Protein AF-A0A2R6ILS9-F1 (afdb_monomer_lite)

pLDDT: mean 78.73, std 13.56, range [52.25, 95.88]

Structure (mmCIF, N/CA/C/O backbone):
data_AF-A0A2R6ILS9-F1
#
_entry.id   AF-A0A2R6ILS9-F1
#
loop_
_atom_site.group_PDB
_atom_site.id
_atom_site.type_symbol
_atom_site.label_atom_id
_atom_site.label_alt_id
_atom_site.label_comp_id
_atom_site.label_asym_id
_atom_site.label_entity_id
_atom_site.label_seq_id
_atom_site.pdbx_PDB_ins_code
_atom_site.Cartn_x
_atom_site.Cartn_y
_atom_site.Cartn_z
_atom_site.occupancy
_atom_site.B_iso_or_equiv
_atom_site.auth_seq_id
_atom_site.auth_comp_id
_atom_site.auth_asym_id
_atom_site.auth_atom_id
_atom_site.pdbx_PDB_model_num
ATOM 1 N N . MET A 1 1 ? 22.280 26.432 -32.053 1.00 61.31 1 MET A N 1
ATOM 2 C CA . MET A 1 1 ? 21.034 25.741 -31.662 1.00 61.31 1 MET A CA 1
ATOM 3 C C . MET A 1 1 ? 21.457 24.415 -31.059 1.00 61.31 1 MET A C 1
ATOM 5 O O . MET A 1 1 ? 22.081 23.634 -31.764 1.00 61.31 1 MET A O 1
ATOM 9 N N . VAL A 1 2 ? 21.284 24.229 -29.749 1.00 70.19 2 VAL A N 1
ATOM 10 C CA . VAL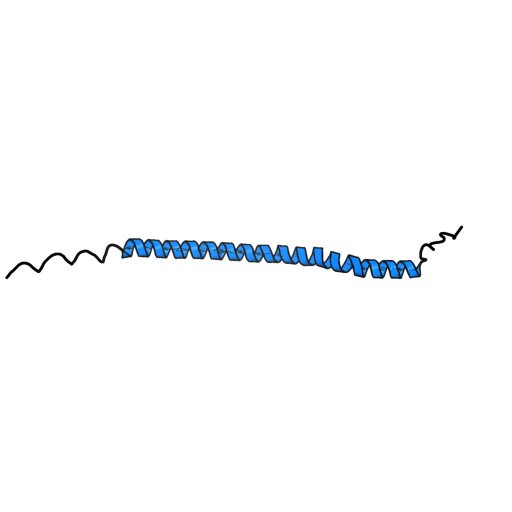 A 1 2 ? 21.690 22.985 -29.073 1.00 70.19 2 VAL A CA 1
ATOM 11 C C . VAL A 1 2 ? 20.678 21.907 -29.466 1.00 70.19 2 VAL A C 1
ATOM 13 O O . VAL A 1 2 ? 19.481 22.158 -29.315 1.00 70.19 2 VAL A O 1
ATOM 16 N N . PRO A 1 3 ? 21.095 20.757 -30.019 1.00 66.94 3 PRO A N 1
ATOM 17 C CA . PRO A 1 3 ? 20.141 19.727 -30.391 1.00 66.94 3 PRO A CA 1
ATOM 18 C C . PRO A 1 3 ? 19.474 19.175 -29.125 1.00 66.94 3 PRO A C 1
ATOM 20 O O . PRO A 1 3 ? 20.129 18.589 -28.270 1.00 66.94 3 PRO A O 1
ATOM 23 N N . LEU A 1 4 ? 18.152 19.334 -29.031 1.00 67.19 4 LEU A N 1
ATOM 24 C CA . LEU A 1 4 ? 17.273 18.672 -28.058 1.00 67.19 4 LEU A CA 1
ATOM 25 C C . LEU A 1 4 ? 17.037 17.205 -28.452 1.00 67.19 4 LEU A C 1
ATOM 27 O O . LEU A 1 4 ? 15.921 16.697 -28.386 1.00 67.19 4 LEU A O 1
ATOM 31 N N . GLN A 1 5 ? 18.093 16.497 -28.854 1.00 64.94 5 GLN A N 1
ATOM 32 C CA . GLN A 1 5 ? 18.088 15.038 -28.867 1.00 64.94 5 GLN A CA 1
ATOM 33 C C . GLN A 1 5 ? 18.214 14.566 -27.412 1.00 64.94 5 GLN A C 1
ATOM 35 O O . GLN A 1 5 ? 19.201 13.956 -27.017 1.00 64.94 5 GLN A O 1
ATOM 40 N N . MET A 1 6 ? 17.210 14.900 -26.595 1.00 65.94 6 MET A N 1
ATOM 41 C CA . MET A 1 6 ? 16.890 14.134 -25.399 1.00 65.94 6 MET A CA 1
ATOM 42 C C . MET A 1 6 ? 16.511 12.754 -25.919 1.00 65.94 6 MET A C 1
ATOM 44 O O . MET A 1 6 ? 15.387 12.540 -26.372 1.00 65.94 6 MET A O 1
ATOM 48 N N . GLY A 1 7 ? 17.513 11.879 -25.996 1.00 71.56 7 GLY A N 1
ATOM 49 C CA . GLY A 1 7 ? 17.359 10.516 -26.466 1.00 71.56 7 GLY A CA 1
ATOM 50 C C . GLY A 1 7 ? 16.238 9.872 -25.675 1.00 71.56 7 GLY A C 1
ATOM 51 O O . GLY A 1 7 ? 16.317 9.782 -24.452 1.00 71.56 7 GLY A O 1
ATOM 52 N N . VAL A 1 8 ? 15.168 9.484 -26.367 1.00 77.81 8 VAL A N 1
ATOM 53 C CA . VAL A 1 8 ? 14.167 8.610 -25.767 1.00 77.81 8 VAL A CA 1
ATOM 54 C C . VAL A 1 8 ? 14.923 7.343 -25.364 1.00 77.81 8 VAL A C 1
ATOM 56 O O . VAL A 1 8 ? 15.519 6.718 -26.247 1.00 77.81 8 VAL A O 1
ATOM 59 N N . PRO A 1 9 ? 14.965 7.001 -24.065 1.00 78.56 9 PRO A N 1
ATOM 60 C CA . PRO A 1 9 ? 15.737 5.864 -23.592 1.00 78.56 9 PRO A CA 1
ATOM 61 C C . PRO A 1 9 ? 15.282 4.583 -24.302 1.00 78.56 9 PRO A C 1
ATOM 63 O O . PRO A 1 9 ? 14.084 4.333 -24.465 1.00 78.56 9 PRO A O 1
ATOM 66 N N . GLY A 1 10 ? 16.250 3.801 -24.776 1.00 87.44 10 GLY A N 1
ATOM 67 C CA . GLY A 1 10 ? 16.039 2.581 -25.551 1.00 87.44 10 GLY A CA 1
ATOM 68 C C . GLY A 1 10 ? 15.705 1.362 -24.684 1.00 87.44 10 GLY A C 1
ATOM 69 O O . GLY A 1 10 ? 15.599 1.443 -23.465 1.00 87.44 10 GLY A O 1
ATOM 70 N N . GLY A 1 11 ? 15.553 0.192 -25.318 1.00 88.12 11 GLY A N 1
ATOM 71 C CA . GLY A 1 11 ? 14.941 -1.010 -24.722 1.00 88.12 11 GLY A CA 1
ATOM 72 C C . GLY A 1 11 ? 15.426 -1.422 -23.321 1.00 88.12 11 GLY A C 1
ATOM 73 O O . GLY A 1 11 ? 14.598 -1.686 -22.452 1.00 88.12 11 GLY A O 1
ATOM 74 N N . VAL A 1 12 ? 16.739 -1.451 -23.064 1.00 91.06 12 VAL A N 1
ATOM 75 C CA . VAL A 1 12 ? 17.270 -1.799 -21.727 1.00 91.06 12 VAL A CA 1
ATOM 76 C C . VAL A 1 12 ? 17.119 -0.657 -20.720 1.00 91.06 12 VAL A C 1
ATOM 78 O O . VAL A 1 12 ? 16.847 -0.892 -19.547 1.00 91.06 12 VAL A O 1
ATOM 81 N N . GLU A 1 13 ? 17.229 0.589 -21.173 1.00 91.44 13 GLU A N 1
ATOM 82 C CA . GLU A 1 13 ? 17.049 1.771 -20.331 1.00 91.44 13 GLU A CA 1
ATOM 83 C C . GLU A 1 13 ? 15.584 1.892 -19.888 1.00 91.44 13 GLU A C 1
ATOM 85 O O . GLU A 1 13 ? 15.320 2.204 -18.731 1.00 91.44 13 GLU A O 1
ATOM 90 N N . LEU A 1 14 ? 14.629 1.532 -20.754 1.00 91.31 14 LEU A N 1
ATO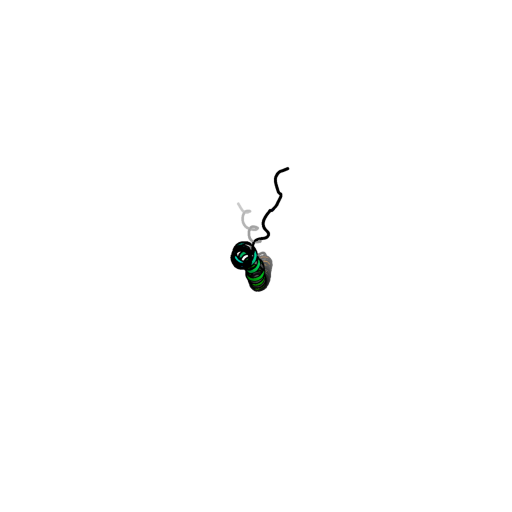M 91 C CA . LEU A 1 14 ? 13.213 1.411 -20.396 1.00 91.31 14 LEU A CA 1
ATOM 92 C C . LEU A 1 14 ? 12.964 0.339 -19.333 1.00 91.31 14 LEU A C 1
ATOM 94 O O . LEU A 1 14 ? 12.151 0.567 -18.443 1.00 91.31 14 LEU A O 1
ATOM 98 N N . LEU A 1 15 ? 13.664 -0.800 -19.380 1.00 92.62 15 LEU A N 1
ATOM 99 C CA . LEU A 1 15 ? 13.573 -1.813 -18.321 1.00 92.62 15 LEU A CA 1
ATOM 100 C C . LEU A 1 15 ? 14.072 -1.273 -16.980 1.00 92.62 15 LEU A C 1
ATOM 102 O O . LEU A 1 15 ? 13.449 -1.526 -15.951 1.00 92.62 15 LEU A O 1
ATOM 106 N N . VAL A 1 16 ? 15.161 -0.503 -16.983 1.00 93.38 16 VAL A N 1
ATOM 107 C CA . VAL A 1 16 ? 15.678 0.142 -15.768 1.00 93.38 16 VAL A CA 1
ATOM 108 C C . VAL A 1 16 ? 14.694 1.191 -15.252 1.00 93.38 16 VAL A C 1
ATOM 110 O O . VAL A 1 16 ? 14.383 1.196 -14.065 1.00 93.38 16 VAL A O 1
ATOM 113 N N . VAL A 1 17 ? 14.149 2.042 -16.125 1.00 92.69 17 VAL A N 1
ATOM 114 C CA . VAL A 1 17 ? 13.132 3.037 -15.749 1.00 92.69 17 VAL A CA 1
ATOM 115 C C . VAL A 1 17 ? 11.878 2.357 -15.209 1.00 92.69 17 VAL A C 1
ATOM 117 O O . VAL A 1 17 ? 11.331 2.806 -14.206 1.00 92.69 17 VAL A O 1
ATOM 120 N N . LEU A 1 18 ? 11.441 1.256 -15.821 1.00 92.75 18 LEU A N 1
ATOM 121 C CA . LEU A 1 18 ? 10.322 0.458 -15.335 1.00 92.75 18 LEU A CA 1
ATOM 122 C C . LEU A 1 18 ? 10.622 -0.112 -13.945 1.00 92.75 18 LEU A C 1
ATOM 124 O O . LEU A 1 18 ? 9.793 0.020 -13.051 1.00 92.75 18 LEU A O 1
ATOM 128 N N . LEU A 1 19 ? 11.806 -0.694 -13.743 1.00 95.00 19 LEU A N 1
ATOM 129 C CA . LEU A 1 19 ? 12.227 -1.237 -12.452 1.00 95.00 19 LEU A CA 1
ATOM 130 C C . LEU A 1 19 ? 12.241 -0.152 -11.369 1.00 95.00 19 LEU A C 1
ATOM 132 O O . LEU A 1 19 ? 11.686 -0.350 -10.290 1.00 95.00 19 LEU A O 1
ATOM 136 N N . VAL A 1 20 ? 12.837 1.004 -11.667 1.00 95.12 20 VAL A N 1
ATOM 137 C CA . VAL A 1 20 ? 12.872 2.150 -10.753 1.00 95.12 20 VAL A CA 1
ATOM 138 C C . VAL A 1 20 ? 11.462 2.663 -10.491 1.00 95.12 20 VAL A C 1
ATOM 140 O O . VAL A 1 20 ? 11.126 2.901 -9.341 1.00 95.12 20 VAL A O 1
ATOM 143 N N . SER A 1 21 ? 10.614 2.779 -11.512 1.00 95.19 21 SER A N 1
ATOM 144 C CA . SER A 1 21 ? 9.223 3.214 -11.367 1.00 95.19 21 SER A CA 1
ATOM 145 C C . SER A 1 21 ? 8.419 2.258 -10.482 1.00 95.19 21 SER A C 1
ATOM 147 O O . SER A 1 21 ? 7.725 2.688 -9.567 1.00 95.19 21 SER A O 1
ATOM 149 N N . VAL A 1 22 ? 8.570 0.945 -10.663 1.00 95.88 22 VAL A N 1
ATOM 150 C CA . VAL A 1 22 ? 7.937 -0.056 -9.793 1.00 95.88 22 VAL A CA 1
ATOM 151 C C . VAL A 1 22 ? 8.479 0.029 -8.367 1.00 95.88 22 VAL A C 1
ATOM 153 O O . VAL A 1 22 ? 7.716 -0.102 -7.416 1.00 95.88 22 VAL A O 1
ATOM 156 N N . LEU A 1 23 ? 9.770 0.291 -8.181 1.00 95.75 23 LEU A N 1
ATOM 157 C CA . LEU A 1 23 ? 10.328 0.451 -6.842 1.00 95.75 23 LEU A CA 1
ATOM 158 C C . LEU A 1 23 ? 9.814 1.732 -6.163 1.00 95.75 23 LEU A C 1
ATOM 160 O O . LEU A 1 23 ? 9.416 1.695 -5.002 1.00 95.75 23 LEU A O 1
ATOM 164 N N . LEU A 1 24 ? 9.798 2.849 -6.893 1.00 95.62 24 LEU A N 1
ATOM 165 C CA . LEU A 1 24 ? 9.446 4.169 -6.371 1.00 95.62 24 LEU A CA 1
ATOM 166 C C . LEU A 1 24 ? 7.943 4.361 -6.194 1.00 95.62 24 LEU A C 1
ATOM 168 O O . LEU A 1 24 ? 7.536 5.071 -5.286 1.00 95.62 24 LEU A O 1
ATOM 172 N N . PHE A 1 25 ? 7.129 3.768 -7.067 1.00 95.19 25 PHE A N 1
ATOM 173 C CA . PHE A 1 25 ? 5.674 3.906 -7.051 1.00 95.19 25 PHE A CA 1
ATOM 174 C C . PHE A 1 25 ? 4.986 2.609 -6.644 1.00 95.19 25 PHE A C 1
ATOM 176 O O . PHE A 1 25 ? 4.068 2.646 -5.836 1.00 95.19 25 PHE A O 1
ATOM 183 N N . GLY A 1 26 ? 5.432 1.456 -7.135 1.00 94.81 26 GLY A N 1
ATOM 184 C CA . GLY A 1 26 ? 4.816 0.166 -6.816 1.00 94.81 26 GLY A CA 1
ATOM 185 C C . GLY A 1 26 ? 4.899 -0.183 -5.331 1.00 94.81 26 GLY A C 1
ATOM 186 O O . GLY A 1 26 ? 3.875 -0.517 -4.745 1.00 94.81 26 GLY A O 1
ATOM 187 N N . VAL A 1 27 ? 6.065 -0.040 -4.689 1.00 94.19 27 VAL A N 1
ATOM 188 C CA . VAL A 1 27 ? 6.200 -0.306 -3.242 1.00 94.19 27 VAL A CA 1
ATOM 189 C C . VAL A 1 27 ? 5.288 0.590 -2.395 1.00 94.19 27 VAL A C 1
ATOM 191 O O . VAL A 1 27 ? 4.493 0.040 -1.629 1.00 94.19 27 VAL A O 1
ATOM 194 N N . PRO A 1 28 ? 5.327 1.934 -2.503 1.00 93.38 28 PRO A N 1
ATOM 195 C CA . PRO A 1 28 ? 4.436 2.768 -1.704 1.00 93.38 28 PRO A CA 1
ATOM 196 C C . PRO A 1 28 ? 2.962 2.571 -2.058 1.00 93.38 28 PRO A C 1
ATOM 198 O O . PRO A 1 28 ? 2.133 2.627 -1.158 1.00 93.38 28 PRO A O 1
ATOM 201 N N . LEU A 1 29 ? 2.614 2.279 -3.316 1.00 94.38 29 LEU A N 1
ATOM 202 C CA . LEU A 1 29 ? 1.227 1.994 -3.696 1.00 94.38 29 LEU A CA 1
ATOM 203 C C . LEU A 1 29 ? 0.732 0.684 -3.069 1.00 94.38 29 LEU A C 1
ATOM 205 O O . LEU A 1 29 ? -0.375 0.633 -2.540 1.00 94.38 29 LEU A O 1
ATOM 209 N N . VAL A 1 30 ? 1.565 -0.360 -3.067 1.00 94.12 30 VAL A N 1
ATOM 210 C CA . VAL A 1 30 ? 1.260 -1.637 -2.408 1.00 94.12 30 VAL A CA 1
ATOM 211 C C . VAL A 1 30 ? 1.156 -1.460 -0.896 1.00 94.12 30 VAL A C 1
ATOM 213 O O . VAL A 1 30 ? 0.243 -2.014 -0.294 1.00 94.12 30 VAL A O 1
ATOM 216 N N . LEU A 1 31 ? 2.030 -0.666 -0.272 1.00 91.75 31 LEU A N 1
ATOM 217 C CA . LEU A 1 31 ? 1.922 -0.356 1.157 1.00 91.75 31 LEU A CA 1
ATOM 218 C C . LEU A 1 31 ? 0.669 0.455 1.479 1.00 91.75 31 LEU A C 1
ATOM 220 O O . LEU A 1 31 ? 0.026 0.187 2.488 1.00 91.75 31 LEU A O 1
ATOM 224 N N . LEU A 1 32 ? 0.294 1.411 0.631 1.00 91.75 32 LEU A N 1
ATOM 225 C CA . LEU A 1 32 ? -0.905 2.217 0.831 1.00 91.75 32 LEU A CA 1
ATOM 226 C C . LEU A 1 32 ? -2.168 1.355 0.732 1.00 91.75 32 LEU A C 1
ATOM 228 O O . LEU A 1 32 ? -3.019 1.399 1.614 1.00 91.75 32 LEU A O 1
ATOM 232 N N . VAL A 1 33 ? -2.274 0.542 -0.320 1.00 91.19 33 VAL A N 1
ATOM 233 C CA . VAL A 1 33 ? -3.448 -0.307 -0.558 1.00 91.19 33 VAL A CA 1
ATOM 234 C C . VAL A 1 33 ? -3.483 -1.478 0.421 1.00 91.19 33 VAL A C 1
ATOM 236 O O . VAL A 1 33 ? -4.502 -1.715 1.062 1.00 91.19 33 VAL A O 1
ATOM 239 N N . GLY A 1 34 ? -2.374 -2.201 0.567 1.00 89.25 34 GLY A N 1
ATOM 240 C CA . GLY A 1 34 ? -2.272 -3.362 1.448 1.00 89.25 34 GLY A CA 1
ATOM 241 C C . GLY A 1 34 ? -2.305 -2.980 2.924 1.00 89.25 34 GLY A C 1
ATOM 242 O O . GLY A 1 34 ? -3.049 -3.579 3.694 1.00 89.25 34 GLY A O 1
ATOM 243 N N . GLY A 1 35 ? -1.549 -1.952 3.314 1.00 86.81 35 GLY A N 1
ATOM 244 C CA . GLY A 1 35 ? -1.545 -1.423 4.677 1.00 86.81 35 GLY A CA 1
ATOM 245 C C . GLY A 1 35 ? -2.877 -0.780 5.042 1.00 86.81 35 GLY A C 1
ATOM 246 O O . GLY A 1 35 ? -3.397 -1.063 6.115 1.00 86.81 35 GLY A O 1
ATOM 247 N N . GLY A 1 36 ? -3.477 -0.004 4.135 1.00 85.62 36 GLY A N 1
ATOM 248 C CA . GLY A 1 36 ? -4.818 0.548 4.321 1.00 85.62 36 GLY A CA 1
ATOM 249 C C . GLY A 1 36 ? -5.868 -0.549 4.489 1.00 85.62 36 GLY A C 1
ATOM 250 O O . GLY A 1 36 ? -6.606 -0.546 5.466 1.00 85.62 36 GLY A O 1
ATOM 251 N N . PHE A 1 37 ? -5.892 -1.550 3.608 1.00 84.62 37 PHE A N 1
ATOM 252 C CA . PHE A 1 37 ? -6.832 -2.668 3.726 1.00 84.62 37 PHE A CA 1
ATOM 253 C C . PHE A 1 37 ? -6.678 -3.432 5.050 1.00 84.62 37 PHE A C 1
ATOM 255 O O . PHE A 1 37 ? -7.673 -3.733 5.710 1.00 84.62 37 PHE A O 1
ATOM 262 N N . LEU A 1 38 ? -5.440 -3.718 5.466 1.00 83.44 38 LEU A N 1
ATOM 263 C CA . LEU A 1 38 ? -5.171 -4.395 6.734 1.00 83.44 38 LEU A CA 1
ATOM 264 C C . LEU A 1 38 ? -5.549 -3.522 7.939 1.00 83.44 38 LEU A C 1
ATOM 266 O O . LEU A 1 38 ? -6.047 -4.040 8.937 1.00 83.44 38 LEU A O 1
ATOM 270 N N . TYR A 1 39 ? -5.347 -2.208 7.832 1.00 83.88 39 TYR A N 1
ATOM 271 C CA . TYR A 1 39 ? -5.744 -1.236 8.842 1.00 83.88 39 TYR A CA 1
ATOM 272 C C . TYR A 1 39 ? -7.265 -1.203 9.005 1.00 83.88 39 TYR A C 1
ATOM 274 O O . TYR A 1 39 ? -7.735 -1.443 10.108 1.00 83.88 39 TYR A O 1
ATOM 282 N N . LEU A 1 40 ? -8.040 -1.036 7.925 1.00 81.62 40 LEU A N 1
ATOM 283 C CA . LEU A 1 40 ? -9.509 -1.061 7.997 1.00 81.62 40 LEU A CA 1
ATOM 284 C C . LEU A 1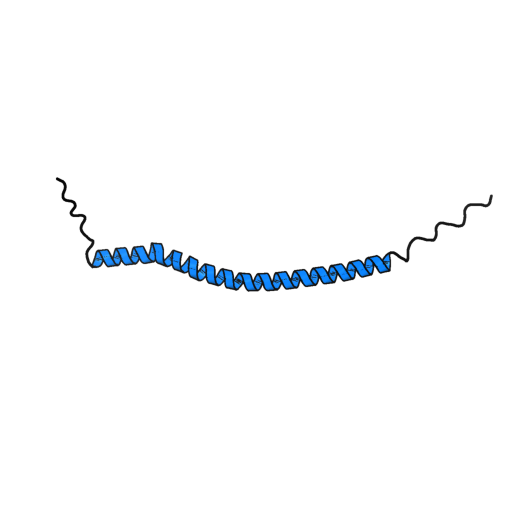 40 ? -10.038 -2.402 8.532 1.00 81.62 40 LEU A C 1
ATOM 286 O O . LEU A 1 40 ? -10.964 -2.433 9.336 1.00 81.62 40 LEU A O 1
ATOM 290 N N . ARG A 1 41 ? -9.425 -3.520 8.122 1.00 80.00 41 ARG A N 1
ATOM 291 C CA . ARG A 1 41 ? -9.744 -4.855 8.650 1.00 80.00 41 ARG A CA 1
ATOM 292 C C . ARG A 1 41 ? -9.476 -4.951 10.157 1.00 80.00 41 ARG A C 1
ATOM 294 O O . ARG A 1 41 ? -10.227 -5.621 10.859 1.00 80.00 41 ARG A O 1
ATOM 301 N N . SER A 1 42 ? -8.400 -4.333 10.642 1.00 72.94 42 SER A N 1
ATOM 302 C CA . SER A 1 42 ? -8.062 -4.309 12.067 1.00 72.94 42 SER A CA 1
ATOM 303 C C . SER A 1 42 ? -8.921 -3.327 12.862 1.00 72.94 42 SER A C 1
ATOM 305 O O . SER A 1 42 ? -9.151 -3.587 14.041 1.00 72.94 42 SER A O 1
ATOM 307 N N . GLU A 1 43 ? -9.339 -2.213 12.262 1.00 72.50 43 GLU A N 1
ATOM 308 C CA . GLU A 1 43 ? -10.134 -1.176 12.924 1.00 72.50 43 GLU A CA 1
ATOM 309 C C . GLU A 1 43 ? -11.515 -1.724 13.284 1.00 72.50 43 GLU A C 1
ATOM 311 O O . GLU A 1 43 ? -11.895 -1.635 14.444 1.00 72.50 43 GLU A O 1
ATOM 316 N N . GLY A 1 44 ? -12.179 -2.440 12.365 1.00 68.00 44 GLY A N 1
ATOM 317 C CA . GLY A 1 44 ? -13.472 -3.075 12.658 1.00 68.00 44 GLY A CA 1
ATOM 318 C C . GLY A 1 44 ? -13.408 -4.018 13.867 1.00 68.00 44 GLY A C 1
ATOM 319 O O . GLY A 1 44 ? -14.244 -3.969 14.755 1.00 68.00 44 GLY A O 1
ATOM 320 N N . ASN A 1 45 ? -12.323 -4.789 13.999 1.00 65.38 45 ASN A N 1
ATOM 321 C CA . ASN A 1 45 ? -12.133 -5.676 15.150 1.00 65.38 45 ASN A CA 1
ATOM 322 C C . ASN A 1 45 ? -11.738 -4.933 16.448 1.00 65.38 45 ASN A C 1
ATOM 324 O O . ASN A 1 45 ? -11.709 -5.545 17.519 1.00 65.38 45 ASN A O 1
ATOM 328 N N . ARG A 1 46 ? -11.334 -3.657 16.376 1.00 67.81 46 ARG A N 1
ATOM 329 C CA . ARG A 1 46 ? -11.137 -2.794 17.554 1.00 67.81 46 ARG A CA 1
ATOM 330 C C . ARG A 1 46 ? -12.432 -2.098 17.940 1.00 67.81 46 ARG A C 1
ATOM 332 O O . ARG A 1 46 ? -12.719 -2.067 19.128 1.00 67.81 46 ARG A O 1
ATOM 339 N N . GLU A 1 47 ? -13.176 -1.584 16.968 1.00 69.69 47 GLU A N 1
ATOM 340 C CA . GLU A 1 47 ? -14.491 -0.965 17.156 1.00 69.69 47 GLU A CA 1
ATOM 341 C C . GLU A 1 47 ? -15.442 -1.947 17.849 1.00 69.69 47 GLU A C 1
ATOM 343 O O . GLU A 1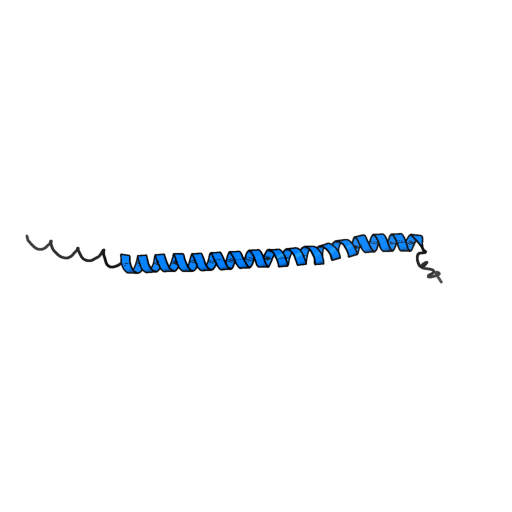 47 ? -15.951 -1.629 18.917 1.00 69.69 47 GLU A O 1
ATOM 348 N N . ASP A 1 48 ? -15.522 -3.195 17.371 1.00 70.44 48 ASP A N 1
ATOM 349 C CA . ASP A 1 48 ? -16.339 -4.247 17.996 1.00 70.44 48 ASP A CA 1
ATOM 350 C C . ASP A 1 48 ? -15.992 -4.477 19.481 1.00 70.44 48 ASP A C 1
ATOM 352 O O . ASP A 1 48 ? -16.864 -4.723 20.313 1.00 70.44 48 ASP A O 1
ATOM 356 N N . ARG A 1 49 ? -14.702 -4.387 19.835 1.00 71.25 49 ARG A N 1
ATOM 357 C CA . ARG A 1 49 ? -14.240 -4.555 21.222 1.00 71.25 49 ARG A CA 1
ATOM 358 C C . ARG A 1 49 ? -14.540 -3.329 22.073 1.00 71.25 49 ARG A C 1
ATOM 360 O O . ARG A 1 49 ? -14.825 -3.477 23.252 1.00 71.25 49 ARG A O 1
ATOM 367 N N . ILE A 1 50 ? -14.420 -2.132 21.508 1.00 77.06 50 ILE A N 1
ATOM 368 C CA . ILE A 1 50 ? -14.725 -0.887 22.219 1.00 77.06 50 ILE A CA 1
ATOM 369 C C . ILE A 1 50 ? -16.222 -0.838 22.539 1.00 77.06 50 ILE A C 1
ATOM 371 O O . ILE A 1 50 ? -16.568 -0.563 23.684 1.00 77.06 50 ILE A O 1
ATOM 375 N N . ASP A 1 51 ? -17.077 -1.207 21.586 1.00 79.75 51 ASP A N 1
ATOM 376 C CA . ASP A 1 51 ? -18.529 -1.284 21.775 1.00 79.75 51 ASP A CA 1
ATOM 377 C C . ASP A 1 51 ? -18.925 -2.287 22.871 1.00 79.75 51 ASP A C 1
ATOM 379 O O . ASP A 1 51 ? -19.852 -2.047 23.647 1.00 79.75 51 ASP A O 1
ATOM 383 N N . GLU A 1 52 ? -18.231 -3.425 22.954 1.00 79.75 52 GLU A N 1
ATOM 384 C CA . GLU A 1 52 ? -18.440 -4.405 24.025 1.00 79.75 52 GLU A CA 1
ATOM 385 C C . GLU A 1 52 ? -18.024 -3.843 25.393 1.00 79.75 52 GLU A C 1
ATOM 387 O O . GLU A 1 52 ? -18.798 -3.923 26.350 1.00 79.75 52 GLU A O 1
ATOM 392 N N . LEU A 1 53 ? -16.857 -3.188 25.474 1.00 84.25 53 LEU A N 1
ATOM 393 C CA . LEU A 1 53 ? -16.394 -2.555 26.711 1.00 84.25 53 LEU A CA 1
ATOM 394 C C . LEU A 1 53 ? -17.298 -1.397 27.167 1.00 84.25 53 LEU A C 1
ATOM 396 O O . LEU A 1 53 ? -17.516 -1.248 28.368 1.00 84.25 53 LEU A O 1
ATOM 400 N N . GLU A 1 54 ? -17.835 -0.580 26.257 1.00 85.50 54 GLU A N 1
ATOM 401 C CA . GLU A 1 54 ? -18.763 0.500 26.626 1.00 85.50 54 GLU A CA 1
ATOM 402 C C . GLU A 1 54 ? -20.053 -0.046 27.247 1.00 85.50 54 GLU A C 1
ATOM 404 O O . GLU A 1 54 ? -20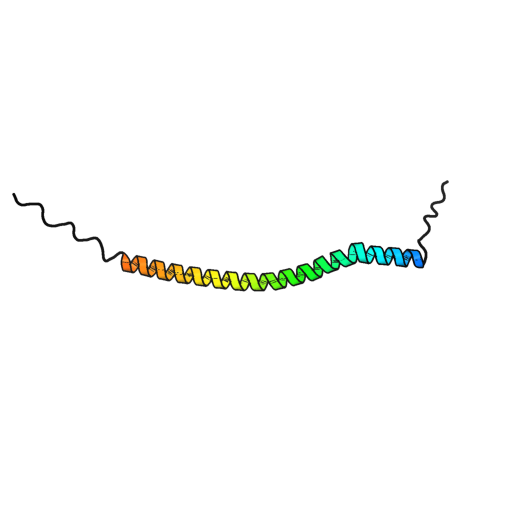.508 0.479 28.267 1.00 85.50 54 GLU A O 1
ATOM 409 N N . ARG A 1 55 ? -20.601 -1.141 26.703 1.00 87.00 55 ARG A N 1
ATOM 410 C CA . ARG A 1 55 ? -21.792 -1.799 27.268 1.00 87.00 55 ARG A CA 1
ATOM 411 C C . ARG A 1 55 ? -21.532 -2.388 28.650 1.00 87.00 55 ARG A C 1
ATOM 413 O O . ARG A 1 55 ? -22.386 -2.271 29.527 1.00 87.00 55 ARG A O 1
ATOM 420 N N . GLU A 1 56 ? -20.372 -3.008 28.860 1.00 87.94 56 GLU A N 1
ATOM 421 C CA . GLU A 1 56 ? -19.995 -3.514 30.184 1.00 87.94 56 GLU A CA 1
ATOM 422 C C . GLU A 1 56 ? -19.871 -2.375 31.201 1.00 87.94 56 GLU A C 1
ATOM 424 O O . GLU A 1 56 ? -20.383 -2.485 32.314 1.00 87.94 56 GLU A O 1
ATOM 429 N N . VAL A 1 57 ? -19.249 -1.255 30.824 1.00 90.50 57 VAL A N 1
ATOM 430 C CA . VAL A 1 57 ? -19.126 -0.082 31.703 1.00 90.50 57 VAL A CA 1
ATOM 431 C C . VAL A 1 57 ? -20.496 0.505 32.045 1.00 90.50 57 VAL A C 1
ATOM 433 O O . VAL A 1 57 ? -20.726 0.861 33.201 1.00 90.50 57 VAL A O 1
ATOM 436 N N . GLU A 1 58 ? -21.410 0.594 31.078 1.00 89.81 58 GLU A N 1
ATOM 437 C CA . GLU A 1 58 ? -22.774 1.073 31.318 1.00 89.81 58 GLU A CA 1
ATOM 438 C C . GLU A 1 58 ? -23.533 0.153 32.285 1.00 89.81 58 GLU A C 1
ATOM 440 O O . GLU A 1 58 ? -24.142 0.638 33.240 1.00 89.81 58 GLU A O 1
ATOM 445 N N . HIS A 1 59 ? -23.412 -1.166 32.115 1.00 87.75 59 HIS A N 1
ATOM 446 C CA . HIS A 1 59 ? -23.996 -2.149 33.029 1.00 87.75 59 HIS A CA 1
ATOM 447 C C . HIS A 1 59 ? -23.419 -2.037 34.448 1.00 87.75 59 HIS A C 1
ATOM 449 O O . HIS A 1 59 ? -24.171 -1.968 35.419 1.00 87.75 59 HIS A O 1
ATOM 455 N N . LEU A 1 60 ? -22.089 -1.976 34.584 1.00 89.44 60 LEU A N 1
ATOM 456 C CA . LEU A 1 60 ? -21.428 -1.830 35.887 1.00 89.44 60 LEU A CA 1
ATOM 457 C C . LEU A 1 60 ? -21.826 -0.524 36.582 1.00 89.44 60 LEU A C 1
ATOM 459 O O . LEU A 1 60 ? -21.971 -0.485 37.803 1.00 89.44 60 LEU A O 1
ATOM 463 N N . LYS A 1 61 ? -21.998 0.555 35.815 1.00 88.69 61 LYS A N 1
ATOM 464 C CA . LYS A 1 61 ? -22.427 1.844 36.351 1.00 88.69 61 LYS A CA 1
ATOM 465 C C . LYS A 1 61 ? -23.875 1.798 36.837 1.00 88.69 61 LYS A C 1
ATOM 467 O O . LYS A 1 61 ? -24.142 2.345 37.900 1.00 88.69 61 LYS A O 1
ATOM 472 N N . ALA A 1 62 ? -24.769 1.138 36.101 1.00 87.25 62 ALA A N 1
ATOM 473 C CA . ALA A 1 62 ? -26.159 0.951 36.511 1.00 87.25 62 ALA A CA 1
ATOM 474 C C . ALA A 1 62 ? -26.269 0.121 37.801 1.00 87.25 62 ALA A C 1
ATOM 476 O O . ALA A 1 62 ? -26.972 0.517 38.723 1.00 87.25 62 ALA A O 1
ATOM 477 N N . GLU A 1 63 ? -25.506 -0.971 37.916 1.00 86.69 63 GLU A N 1
ATOM 478 C CA . GLU A 1 63 ? -25.491 -1.799 39.130 1.00 86.69 63 GLU A CA 1
ATOM 479 C C . GLU A 1 63 ? -24.962 -1.025 40.348 1.00 86.69 63 GLU A C 1
ATOM 481 O O . GLU A 1 63 ? -25.473 -1.179 41.457 1.00 86.69 63 GLU A O 1
ATOM 486 N N . LEU A 1 64 ? -23.958 -0.163 40.151 1.00 87.00 64 LEU A N 1
ATOM 487 C CA . LEU A 1 64 ? -23.435 0.697 41.211 1.00 87.00 64 LEU A CA 1
ATOM 488 C C . LEU A 1 64 ? -24.447 1.771 41.641 1.00 87.00 64 LEU A C 1
ATOM 490 O O . LEU A 1 64 ? -24.539 2.056 42.834 1.00 87.00 64 LEU A O 1
ATOM 494 N N . ASP A 1 65 ? -25.190 2.349 40.695 1.00 86.50 65 ASP A N 1
ATOM 495 C CA . ASP A 1 65 ? -26.230 3.355 40.954 1.00 86.50 65 ASP A CA 1
ATOM 496 C C . ASP A 1 65 ? -27.407 2.736 41.726 1.00 86.50 65 ASP A C 1
ATOM 498 O O . ASP A 1 65 ? -27.778 3.231 42.788 1.00 86.50 65 ASP A O 1
ATOM 502 N N . ASP A 1 66 ? -27.882 1.559 41.302 1.00 83.69 66 ASP A N 1
ATOM 503 C CA . ASP A 1 66 ? -28.910 0.787 42.014 1.00 83.69 66 ASP A CA 1
ATOM 504 C C . ASP A 1 66 ? -28.474 0.436 43.447 1.00 83.69 66 ASP A C 1
ATOM 506 O O . ASP A 1 66 ? -29.279 0.435 44.387 1.00 83.69 66 ASP A O 1
ATOM 510 N N . GLN A 1 67 ? -27.189 0.131 43.643 1.00 79.62 67 GLN A N 1
ATOM 511 C CA . GLN A 1 67 ? -26.631 -0.190 44.955 1.00 79.62 67 GLN A CA 1
ATOM 512 C C . GLN A 1 67 ? -26.460 1.061 45.832 1.00 79.62 67 GLN A C 1
ATOM 514 O O . GLN A 1 67 ? -26.647 0.983 47.049 1.00 79.62 67 GLN A O 1
ATOM 519 N N . ALA A 1 68 ? -26.152 2.213 45.234 1.00 80.25 68 ALA A N 1
ATOM 520 C CA . ALA A 1 68 ? -26.085 3.499 45.921 1.00 80.25 68 ALA A CA 1
ATOM 521 C C . ALA A 1 68 ? -27.479 3.981 46.359 1.00 80.25 68 ALA A C 1
ATOM 523 O O . ALA A 1 68 ? -27.648 4.382 47.515 1.00 80.25 68 ALA A O 1
ATOM 524 N N . ASP A 1 69 ? -28.485 3.852 45.493 1.00 75.62 69 ASP A N 1
ATOM 525 C CA . ASP A 1 69 ? -29.870 4.236 45.781 1.00 75.62 69 ASP A CA 1
ATOM 526 C C . ASP A 1 69 ? -30.514 3.332 46.846 1.00 75.62 69 ASP A C 1
ATOM 528 O O . ASP A 1 69 ? -31.179 3.818 47.767 1.00 75.62 69 ASP A O 1
ATOM 532 N N . ASN A 1 70 ? -30.253 2.020 46.810 1.00 66.25 70 ASN A N 1
ATOM 533 C CA . ASN A 1 70 ? -30.727 1.096 47.849 1.00 66.25 70 ASN A CA 1
ATOM 534 C C . ASN A 1 70 ? -29.916 1.183 49.158 1.00 66.25 70 ASN A C 1
ATOM 536 O O . ASN A 1 70 ? -30.459 0.944 50.240 1.00 66.25 70 ASN A O 1
ATOM 540 N N . GLY A 1 71 ? -28.628 1.537 49.095 1.00 60.09 71 GLY A N 1
ATOM 541 C CA . GLY A 1 71 ? -27.743 1.668 50.260 1.00 60.09 71 GLY A CA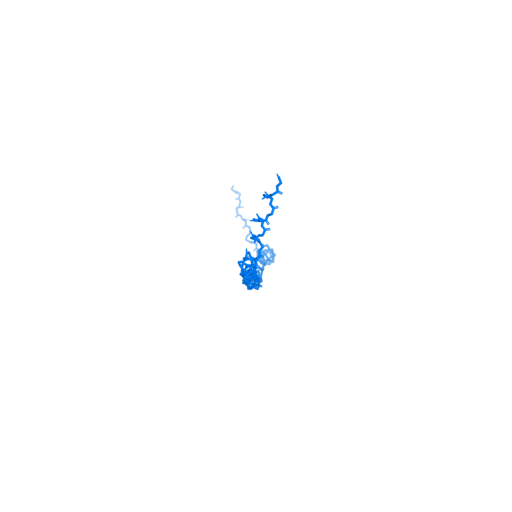 1
ATOM 542 C C . GLY A 1 71 ? -27.898 2.985 51.036 1.00 60.09 71 GLY A C 1
ATOM 543 O O . GLY A 1 71 ? -27.566 3.044 52.221 1.00 60.09 71 GLY A O 1
ATOM 544 N N . GLY A 1 72 ? -28.442 4.032 50.405 1.00 54.12 72 GLY A N 1
ATOM 545 C CA . GLY A 1 72 ? -28.625 5.362 51.001 1.00 54.12 72 GLY A CA 1
ATOM 546 C C . GLY A 1 72 ? -29.766 5.486 52.019 1.00 54.12 72 GLY A C 1
ATOM 547 O O . GLY A 1 72 ? -29.815 6.465 52.761 1.00 54.12 72 GLY A O 1
ATOM 548 N N . SER A 1 73 ? -30.662 4.498 52.109 1.00 52.25 73 SER A N 1
ATOM 549 C CA . SER A 1 73 ? -31.861 4.582 52.963 1.00 52.25 73 SER A CA 1
ATOM 550 C C . SER A 1 73 ? -31.693 3.991 54.375 1.00 52.25 73 SER A C 1
ATOM 552 O O . SER A 1 73 ? -32.636 4.032 55.161 1.00 52.25 73 SER A O 1
ATOM 554 N N . ALA A 1 74 ? -30.520 3.450 54.736 1.00 55.66 74 ALA A N 1
ATOM 555 C CA . ALA A 1 74 ? -30.342 2.701 55.992 1.00 55.66 74 ALA A CA 1
ATOM 556 C C . ALA A 1 74 ? -29.410 3.343 57.040 1.00 55.66 74 ALA A C 1
ATOM 558 O O . ALA A 1 74 ? -29.205 2.753 58.097 1.00 55.66 74 ALA A O 1
ATOM 559 N N . THR A 1 75 ? -28.810 4.516 56.808 1.00 58.44 75 THR A N 1
ATOM 560 C CA . THR A 1 75 ? -27.889 5.121 57.796 1.00 58.44 75 THR A CA 1
ATOM 561 C C . THR A 1 75 ? -28.103 6.622 57.918 1.00 58.44 75 THR A C 1
ATOM 563 O O . THR A 1 75 ? -27.456 7.409 57.233 1.00 58.44 75 THR A O 1
ATOM 566 N N . GLY A 1 76 ? -28.988 7.046 58.821 1.00 54.84 76 GLY A N 1
ATOM 567 C CA . GLY A 1 76 ? -29.129 8.478 59.067 1.00 54.84 76 GLY A CA 1
ATOM 568 C C . GLY A 1 76 ? -30.182 8.957 60.052 1.00 54.84 76 GLY A C 1
ATOM 569 O O . GLY A 1 76 ? -30.357 10.164 60.108 1.00 54.84 76 GLY A O 1
ATOM 570 N N . ASP A 1 77 ? -30.856 8.099 60.821 1.00 55.28 77 ASP A N 1
ATOM 571 C CA . ASP A 1 77 ? -31.897 8.567 61.748 1.00 55.28 77 ASP A CA 1
ATOM 572 C C . ASP A 1 77 ? -31.750 7.907 63.124 1.00 55.28 77 ASP A C 1
ATOM 574 O O . ASP A 1 77 ? -32.542 7.068 63.529 1.00 55.28 77 ASP A O 1
ATOM 578 N N . ASP A 1 78 ? -30.653 8.226 63.823 1.00 56.56 78 ASP A N 1
ATOM 579 C CA . ASP A 1 78 ? -30.480 7.835 65.232 1.00 56.56 78 ASP A CA 1
ATOM 580 C C . ASP A 1 78 ? -29.544 8.797 65.997 1.00 56.56 78 ASP A C 1
ATOM 582 O O . ASP A 1 78 ? -28.574 8.421 66.655 1.00 56.56 78 ASP A O 1
ATOM 586 N N . ARG A 1 79 ? -29.790 10.109 65.867 1.00 57.16 79 ARG A N 1
ATOM 587 C CA . ARG A 1 79 ? -29.169 11.147 66.718 1.00 57.16 79 ARG A CA 1
ATOM 588 C C . ARG A 1 79 ? -30.222 12.138 67.203 1.00 57.16 79 ARG A C 1
ATOM 590 O O . ARG A 1 79 ? -30.147 13.326 66.911 1.00 57.16 79 ARG A O 1
ATOM 597 N N . GLY A 1 80 ? -31.231 11.635 67.909 1.00 56.22 80 GLY A N 1
ATOM 598 C CA . GLY A 1 80 ? -32.401 12.439 68.254 1.00 56.22 80 GLY A CA 1
ATOM 599 C C . GLY A 1 80 ? -33.080 12.131 69.581 1.00 56.22 80 GLY A C 1
ATOM 600 O O . GLY A 1 80 ? -34.230 12.510 69.716 1.00 56.22 80 GLY A O 1
ATOM 601 N N . ALA A 1 81 ? -32.451 11.471 70.559 1.00 58.78 81 ALA A N 1
ATOM 602 C CA . ALA A 1 81 ? -33.038 11.365 71.901 1.00 58.78 81 ALA A CA 1
ATOM 603 C C . ALA A 1 81 ? -32.021 10.848 72.926 1.00 58.78 81 ALA A C 1
ATOM 605 O O . ALA A 1 81 ? -31.890 9.645 73.049 1.00 58.78 81 ALA A O 1
ATOM 606 N N . THR A 1 82 ? -31.309 11.729 73.643 1.00 57.53 82 THR A N 1
ATOM 607 C CA . THR A 1 82 ? -30.888 11.565 75.062 1.00 57.53 82 THR A CA 1
ATOM 608 C C . THR A 1 82 ? -29.897 12.675 75.448 1.00 57.53 82 THR A C 1
ATOM 610 O O . THR A 1 82 ? -28.698 12.438 75.576 1.00 57.53 82 THR A O 1
ATOM 613 N N . ALA A 1 83 ? -30.355 13.911 75.624 1.00 55.75 83 ALA A N 1
ATOM 614 C CA . ALA A 1 83 ? -29.569 14.927 76.337 1.00 55.75 83 ALA A CA 1
ATOM 615 C C . ALA A 1 83 ? -30.500 16.034 76.841 1.00 55.75 83 ALA A C 1
ATOM 617 O O . ALA A 1 83 ? -30.472 17.164 76.367 1.00 55.75 83 ALA A O 1
ATOM 618 N N . GLY A 1 84 ? -31.384 15.673 77.763 1.00 61.88 84 GLY A N 1
ATOM 619 C CA . GLY A 1 84 ? -32.332 16.600 78.365 1.00 61.88 84 GLY A CA 1
ATOM 620 C C . GLY A 1 84 ? -32.861 16.050 79.676 1.00 61.88 84 GLY A C 1
ATOM 621 O O . GLY A 1 84 ? -34.060 15.847 79.790 1.00 61.88 84 GLY A O 1
ATOM 622 N N . ASP A 1 85 ? -31.966 15.748 80.617 1.00 66.25 85 ASP A N 1
ATOM 623 C CA . ASP A 1 85 ? -32.326 15.642 82.033 1.00 66.25 85 ASP A CA 1
ATOM 624 C C . ASP A 1 85 ? -31.072 15.789 82.909 1.00 66.25 85 ASP A C 1
ATOM 626 O O . ASP A 1 85 ? -30.238 14.878 82.959 1.00 66.25 85 ASP A O 1
ATOM 630 N N . ARG A 1 86 ? -30.903 16.979 83.500 1.00 57.91 86 ARG A N 1
ATOM 631 C CA . ARG A 1 86 ? -30.245 17.282 84.786 1.00 57.91 86 ARG A CA 1
ATOM 632 C C . ARG A 1 86 ? -30.235 18.783 85.046 1.00 57.91 86 ARG A C 1
ATOM 634 O O . ARG A 1 86 ? -29.781 19.529 84.151 1.00 57.91 86 ARG A O 1
#

Sequence (86 aa):
MVPLQMGVPGGVELLVVLLVSVLLFGVPLVLLVGGGFLYLRSEGNREDRIDELEREVEHLKAELDDQADNGGSATGDDRGATAGDR

Secondary structure (DSSP, 8-state):
------PPP-HHHHHHHHHHHIIIIIHHHHHHHHHHHHHHHHHHHHHHHHHHHHHHHHHHHHHHHHHHHHHTTSSS---SS-----

Foldseek 3Di:
DPDPPPPPDDDVVVVVVVVVCCVVPVVVVCCCVVVVVVVVVVVVVVVVVVVVVVVVVVVVVVVVVVCCVVVVPPDDPDPPDDDDDD

Radius of gyration: 37.21 Å; chains: 1; bounding box: 55×31×116 Å